Protein AF-A0A2E9XNQ3-F1 (afdb_monomer_lite)

Secondary structure (DSSP, 8-state):
----------SSS-TT-------TTSHHHHHHHHHH-SS-SSEEE--PPPPP--GGG--HHHHHHHHIIIIIHHHHHHHHHHHHHHHTT---EEE-----

pLDDT: mean 81.53, std 17.26, range [33.0, 96.38]

Sequence (100 aa):
MHALQLLQNRGGLNRGVQIAVIDIVTERGQDVVLAKYLTPDILINNNGGPPFVEFESLSRSDLEKSLKMNMITPIRMIQRTFNSMVIKGLRWAIKLHPYP

Structure (mmCIF, N/CA/C/O backbone):
data_AF-A0A2E9XNQ3-F1
#
_entry.id   AF-A0A2E9XNQ3-F1
#
loop_
_atom_site.group_PDB
_atom_site.id
_atom_site.type_symbol
_atom_site.label_atom_id
_atom_site.label_alt_id
_atom_site.label_comp_id
_atom_site.label_asym_id
_atom_site.label_entity_id
_atom_site.label_seq_id
_atom_site.pdbx_PDB_ins_code
_atom_site.Cartn_x
_atom_site.Cartn_y
_atom_site.Cartn_z
_atom_site.occupancy
_atom_site.B_iso_or_equiv
_atom_site.auth_seq_id
_atom_site.auth_comp_id
_atom_site.auth_asym_id
_atom_site.auth_atom_id
_atom_site.pdbx_PDB_model_num
ATOM 1 N N . MET A 1 1 ? -20.132 -11.348 -9.732 1.00 33.00 1 MET A N 1
ATOM 2 C CA . MET A 1 1 ? -20.264 -12.501 -8.817 1.00 33.00 1 MET A CA 1
ATOM 3 C C . MET A 1 1 ? -19.034 -13.399 -8.967 1.00 33.00 1 MET A C 1
ATOM 5 O O . MET A 1 1 ? -19.082 -14.340 -9.736 1.00 33.00 1 MET A O 1
ATOM 9 N N . HIS A 1 2 ? -17.910 -13.086 -8.309 1.00 34.91 2 HIS A N 1
ATOM 10 C CA . HIS A 1 2 ? -16.781 -14.022 -8.173 1.00 34.91 2 HIS A CA 1
ATOM 11 C C . HIS A 1 2 ? -16.403 -14.082 -6.696 1.00 34.91 2 HIS A C 1
ATOM 13 O O . HIS A 1 2 ? -16.237 -13.045 -6.052 1.00 34.91 2 HIS A O 1
ATOM 19 N N . ALA A 1 3 ? -16.416 -15.303 -6.173 1.00 34.44 3 ALA A N 1
ATOM 20 C CA . ALA A 1 3 ? -16.482 -15.633 -4.763 1.00 34.44 3 ALA A CA 1
ATOM 21 C C . ALA A 1 3 ? -15.212 -15.231 -4.005 1.00 34.44 3 ALA A C 1
ATOM 23 O O . ALA A 1 3 ? -14.102 -15.636 -4.338 1.00 34.44 3 ALA A O 1
ATOM 24 N N . LEU A 1 4 ? -15.414 -14.454 -2.943 1.00 42.47 4 LEU A N 1
ATOM 25 C CA . LEU A 1 4 ? -14.431 -14.172 -1.912 1.00 42.47 4 LEU A CA 1
ATOM 26 C C . LEU A 1 4 ? -14.317 -15.432 -1.039 1.00 42.47 4 LEU A C 1
ATOM 28 O O . LEU A 1 4 ? -15.098 -15.613 -0.105 1.00 42.47 4 LEU A O 1
ATOM 32 N N . GLN A 1 5 ? -13.415 -16.354 -1.369 1.00 47.91 5 GLN A N 1
ATOM 33 C CA . GLN A 1 5 ? -13.248 -17.558 -0.558 1.00 47.91 5 GLN A CA 1
ATOM 34 C C . GLN A 1 5 ? -12.417 -17.206 0.678 1.00 47.91 5 GLN A C 1
ATOM 36 O O . GLN A 1 5 ? -11.191 -17.131 0.645 1.00 47.91 5 GLN A O 1
ATOM 41 N N . LEU A 1 6 ? -13.120 -16.918 1.773 1.00 51.50 6 LEU A N 1
ATOM 42 C CA . LEU A 1 6 ? -12.522 -16.766 3.092 1.00 51.50 6 LEU A CA 1
ATOM 43 C C . LEU A 1 6 ? -12.005 -18.137 3.522 1.00 51.50 6 LEU A C 1
ATOM 45 O O . LEU A 1 6 ? -12.789 -19.038 3.818 1.00 51.50 6 LEU A O 1
ATOM 49 N N . LEU A 1 7 ? -10.686 -18.309 3.532 1.00 52.34 7 LEU A N 1
ATOM 50 C CA . LEU A 1 7 ? -10.070 -19.495 4.111 1.00 52.34 7 LEU A CA 1
ATOM 51 C C . LEU A 1 7 ? -10.359 -19.494 5.619 1.00 52.34 7 LEU A C 1
ATOM 53 O O . LEU A 1 7 ? -9.820 -18.676 6.363 1.00 52.34 7 LEU A O 1
ATOM 57 N N . GLN A 1 8 ? -11.241 -20.389 6.070 1.00 52.47 8 GLN A N 1
ATOM 58 C CA . GLN A 1 8 ? -11.419 -20.668 7.493 1.00 52.47 8 GLN A CA 1
ATOM 59 C C . GLN A 1 8 ? -10.230 -21.501 7.975 1.00 52.47 8 GLN A C 1
ATOM 61 O O . GLN A 1 8 ? -9.951 -22.581 7.451 1.00 52.47 8 GLN A O 1
ATOM 66 N N . ASN A 1 9 ? -9.505 -20.966 8.955 1.00 54.78 9 ASN A N 1
ATOM 67 C CA . ASN A 1 9 ? -8.256 -21.536 9.436 1.00 54.78 9 ASN A CA 1
ATOM 68 C C . ASN A 1 9 ? -8.515 -22.874 10.156 1.00 54.78 9 ASN A C 1
ATOM 70 O O . ASN A 1 9 ? -9.163 -22.910 11.204 1.00 54.78 9 ASN A O 1
ATOM 74 N N . ARG A 1 10 ? -8.019 -23.985 9.599 1.00 53.75 10 ARG A N 1
ATOM 75 C CA . ARG A 1 10 ? -8.045 -25.310 10.236 1.00 53.75 10 ARG A CA 1
ATOM 76 C C . ARG A 1 10 ? -6.825 -25.442 11.152 1.00 53.75 10 ARG A C 1
ATOM 78 O O . ARG A 1 10 ? -5.809 -25.980 10.739 1.00 53.75 10 ARG A O 1
ATOM 85 N N . GLY A 1 11 ? -6.908 -24.934 12.381 1.00 47.03 11 GLY A N 1
ATOM 86 C CA . GLY A 1 11 ? -5.863 -25.177 13.384 1.00 47.03 11 GLY A CA 1
ATOM 87 C C . GLY A 1 11 ? -5.758 -24.120 14.481 1.00 47.03 11 GLY A C 1
ATOM 88 O O . GLY A 1 11 ? -5.169 -23.067 14.276 1.00 47.03 11 GLY A O 1
ATOM 89 N N . GLY A 1 12 ? -6.325 -24.437 15.648 1.00 48.03 12 GLY A N 1
ATOM 90 C CA . GLY A 1 12 ? -5.857 -24.161 17.020 1.00 48.03 12 GLY A CA 1
ATOM 91 C C . GLY A 1 12 ? -5.367 -22.788 17.519 1.00 48.03 12 GLY A C 1
ATOM 92 O O . GLY A 1 12 ? -5.518 -22.552 18.711 1.00 48.03 12 GLY A O 1
ATOM 93 N N . LEU A 1 13 ? -4.792 -21.888 16.714 1.00 50.66 13 LEU A N 1
ATOM 94 C CA . LEU A 1 13 ? -3.995 -20.755 17.234 1.00 50.66 13 LEU A CA 1
ATOM 95 C C . LEU A 1 13 ? -4.416 -19.356 16.750 1.00 50.66 13 LEU A C 1
ATOM 97 O O . LEU A 1 13 ? -3.852 -18.371 17.204 1.00 50.66 13 LEU A O 1
ATOM 101 N N . ASN A 1 14 ? -5.419 -19.229 15.874 1.00 52.47 14 ASN A N 1
ATOM 102 C CA . ASN A 1 14 ? -5.777 -17.943 15.251 1.00 52.47 14 ASN A CA 1
ATOM 103 C C . ASN A 1 14 ? -7.290 -17.665 15.273 1.00 52.47 14 ASN A C 1
ATOM 105 O O . ASN A 1 14 ? -7.962 -17.673 14.239 1.00 52.47 14 ASN A O 1
ATOM 109 N N . ARG A 1 15 ? -7.854 -17.393 16.455 1.00 61.78 15 ARG A N 1
ATOM 110 C CA . ARG A 1 15 ? -9.186 -16.770 16.536 1.00 61.78 15 ARG A CA 1
ATOM 111 C C . ARG A 1 15 ? -9.048 -15.296 16.132 1.00 61.78 15 ARG A C 1
ATOM 113 O O . ARG A 1 15 ? -8.340 -14.558 16.800 1.00 61.78 15 ARG A O 1
ATOM 120 N N . GLY A 1 16 ? -9.703 -14.880 15.044 1.00 73.81 16 GLY A N 1
ATOM 121 C CA . GLY A 1 16 ? -9.767 -13.470 14.617 1.00 73.81 16 GLY A CA 1
ATOM 122 C C . GLY A 1 16 ? -8.984 -13.096 13.351 1.00 73.81 16 GLY A C 1
ATOM 123 O O . GLY A 1 16 ? -9.007 -11.934 12.958 1.00 73.81 16 GLY A O 1
ATOM 124 N N . VAL A 1 17 ? -8.332 -14.048 12.675 1.00 79.31 17 VAL A N 1
ATOM 125 C CA . VAL A 1 17 ? -7.646 -13.775 11.399 1.00 79.31 17 VAL A CA 1
ATOM 126 C C . VAL A 1 17 ? -8.640 -13.800 10.241 1.00 79.31 17 VAL A C 1
ATOM 128 O O . VAL A 1 17 ? -9.345 -14.788 10.036 1.00 79.31 17 VAL A O 1
ATOM 131 N N . GLN A 1 18 ? -8.661 -12.726 9.452 1.00 83.50 18 GLN A N 1
ATOM 132 C CA . GLN A 1 18 ? -9.381 -12.663 8.182 1.00 83.50 18 GLN A CA 1
ATOM 133 C C . GLN A 1 18 ? -8.389 -12.540 7.031 1.00 83.50 18 GLN A C 1
ATOM 135 O O . GLN A 1 18 ? -7.466 -11.732 7.083 1.00 83.50 18 GLN A O 1
ATOM 140 N N . ILE A 1 19 ? -8.603 -13.327 5.979 1.00 85.38 19 ILE A N 1
ATOM 141 C CA . ILE A 1 19 ? -7.742 -13.352 4.796 1.00 85.38 19 ILE A CA 1
ATOM 142 C C . ILE A 1 19 ? -8.529 -12.789 3.615 1.00 85.38 19 ILE A C 1
ATOM 144 O O . ILE A 1 19 ? -9.680 -13.166 3.392 1.00 85.38 19 ILE A O 1
ATOM 148 N N . ALA A 1 20 ? -7.901 -11.898 2.853 1.00 85.44 20 ALA A N 1
ATOM 149 C CA . ALA A 1 20 ? -8.415 -11.405 1.584 1.00 85.44 20 ALA A CA 1
ATOM 150 C C . ALA A 1 20 ? -7.397 -11.719 0.482 1.00 85.44 20 ALA A C 1
ATOM 152 O O . ALA A 1 20 ? -6.234 -11.338 0.587 1.00 85.44 20 ALA A O 1
ATOM 153 N N . VAL A 1 21 ? -7.838 -12.413 -0.569 1.00 90.38 21 VAL A N 1
ATOM 154 C CA . VAL A 1 21 ? -7.028 -12.672 -1.768 1.00 90.38 21 VAL A CA 1
ATOM 155 C C . VAL A 1 21 ? -7.328 -11.564 -2.772 1.00 90.38 21 VAL A C 1
ATOM 157 O O . VAL A 1 21 ? -8.363 -11.590 -3.437 1.00 90.38 21 VAL A O 1
ATOM 160 N N . ILE A 1 22 ? -6.468 -10.546 -2.808 1.00 91.75 22 ILE A N 1
ATOM 161 C CA . ILE A 1 22 ? -6.655 -9.315 -3.587 1.00 91.75 22 ILE A CA 1
ATOM 162 C C . ILE A 1 22 ? -5.318 -8.790 -4.117 1.00 91.75 22 ILE A C 1
ATOM 164 O O . ILE A 1 22 ? -4.262 -9.119 -3.583 1.00 91.75 22 ILE A O 1
ATOM 168 N N . ASP A 1 23 ? -5.380 -7.927 -5.132 1.00 94.06 23 ASP A N 1
ATOM 169 C CA . ASP A 1 23 ? -4.263 -7.063 -5.522 1.00 94.06 23 ASP A CA 1
ATOM 170 C C . ASP A 1 23 ? -4.425 -5.684 -4.865 1.00 94.06 23 ASP A C 1
ATOM 172 O O . ASP A 1 23 ? -5.283 -4.889 -5.262 1.00 94.06 23 ASP A O 1
ATOM 176 N N . ILE A 1 24 ? -3.590 -5.397 -3.863 1.00 94.25 24 ILE A N 1
ATOM 177 C CA . ILE A 1 24 ? -3.649 -4.163 -3.064 1.00 94.25 24 ILE A CA 1
ATOM 178 C C . ILE A 1 24 ? -3.256 -2.905 -3.855 1.00 94.25 24 ILE A C 1
ATOM 180 O O . ILE A 1 24 ? -3.574 -1.785 -3.450 1.00 94.25 24 ILE A O 1
ATOM 184 N N . VAL A 1 25 ? -2.591 -3.067 -5.002 1.00 95.62 25 VAL A N 1
ATOM 185 C CA . VAL A 1 25 ? -2.195 -1.959 -5.885 1.00 95.62 25 VAL A CA 1
ATOM 186 C C . VAL A 1 25 ? -3.409 -1.383 -6.622 1.00 95.62 25 VAL A C 1
ATOM 188 O O . VAL A 1 25 ? -3.392 -0.234 -7.071 1.00 95.62 25 VAL A O 1
ATOM 191 N N . THR A 1 26 ? -4.484 -2.167 -6.742 1.00 95.56 26 THR A N 1
ATOM 192 C CA . THR A 1 26 ? -5.735 -1.749 -7.381 1.00 95.56 26 THR A CA 1
ATOM 193 C C . THR A 1 26 ? -6.680 -1.082 -6.389 1.00 95.56 26 THR A C 1
ATOM 195 O O . THR A 1 26 ? -6.784 -1.495 -5.236 1.00 95.56 26 THR A O 1
ATOM 198 N N . GLU A 1 27 ? -7.440 -0.093 -6.856 1.00 94.69 27 GLU A N 1
ATOM 199 C CA . GLU A 1 27 ? -8.458 0.578 -6.039 1.00 94.69 27 GLU A CA 1
ATOM 200 C C . GLU A 1 27 ? -9.495 -0.415 -5.498 1.00 94.69 27 GLU A C 1
ATOM 202 O O . GLU A 1 27 ? -9.737 -0.469 -4.294 1.00 94.69 27 GLU A O 1
ATOM 207 N N . ARG A 1 28 ? -9.986 -1.315 -6.359 1.00 94.38 28 ARG A N 1
ATOM 208 C CA . ARG A 1 28 ? -10.909 -2.385 -5.966 1.00 94.38 28 ARG A CA 1
ATOM 209 C C . ARG A 1 28 ? -10.339 -3.285 -4.865 1.00 94.38 28 ARG A C 1
ATOM 211 O O . ARG A 1 28 ? -11.078 -3.688 -3.970 1.00 94.38 28 ARG A O 1
ATOM 218 N N . GLY A 1 29 ? -9.055 -3.639 -4.931 1.00 93.56 29 GLY A N 1
ATOM 219 C CA . GLY A 1 29 ? -8.417 -4.450 -3.895 1.00 93.56 29 GLY A CA 1
ATOM 220 C C . GLY A 1 29 ? -8.367 -3.728 -2.551 1.00 93.56 29 GLY A C 1
ATOM 221 O O . GLY A 1 29 ? -8.695 -4.321 -1.524 1.00 93.56 29 GLY A O 1
ATOM 222 N N . GLN A 1 30 ? -8.046 -2.432 -2.563 1.00 94.75 30 GLN A N 1
ATOM 223 C CA . GLN A 1 30 ? -8.064 -1.591 -1.363 1.00 94.75 30 GLN A CA 1
ATOM 224 C C . GLN A 1 30 ? -9.475 -1.469 -0.777 1.00 94.75 30 GLN A C 1
ATOM 226 O O . GLN A 1 30 ? -9.645 -1.570 0.438 1.00 94.75 30 GLN A O 1
ATOM 231 N N . ASP A 1 31 ? -10.494 -1.309 -1.625 1.00 93.56 31 ASP A N 1
ATOM 232 C CA . ASP A 1 31 ? -11.892 -1.211 -1.195 1.00 93.56 31 ASP A CA 1
ATOM 233 C C . ASP A 1 31 ? -12.366 -2.479 -0.492 1.00 93.56 31 ASP A C 1
ATOM 235 O O . ASP A 1 31 ? -13.009 -2.399 0.551 1.00 93.56 31 ASP A O 1
ATOM 239 N N . VAL A 1 32 ? -12.001 -3.654 -1.010 1.00 90.81 32 VAL A N 1
ATOM 240 C CA . VAL A 1 32 ? -12.341 -4.939 -0.380 1.00 90.81 32 VAL A CA 1
ATOM 241 C C . VAL A 1 32 ? -11.729 -5.058 1.019 1.00 90.81 32 VAL A C 1
ATOM 243 O O . VAL A 1 32 ? -12.393 -5.542 1.938 1.00 90.81 32 VAL A O 1
ATOM 246 N N . VAL A 1 33 ? -10.482 -4.612 1.199 1.00 90.31 33 VAL A N 1
ATOM 247 C CA . VAL A 1 33 ? -9.807 -4.637 2.507 1.00 90.31 33 VAL A CA 1
ATOM 248 C C . VAL A 1 33 ? -10.475 -3.661 3.477 1.00 90.31 33 VAL A C 1
ATOM 250 O O . VAL A 1 33 ? -10.814 -4.030 4.604 1.00 90.31 33 VAL A O 1
ATOM 253 N N . LEU A 1 34 ? -10.720 -2.430 3.033 1.00 90.19 34 LEU A N 1
ATOM 254 C CA . LEU A 1 34 ? -11.235 -1.361 3.889 1.00 90.19 34 LEU A CA 1
ATOM 255 C C . LEU A 1 34 ? -12.735 -1.483 4.179 1.00 90.19 34 LEU A C 1
ATOM 257 O O . LEU A 1 34 ? -13.174 -1.038 5.234 1.00 90.19 34 LEU A O 1
ATOM 261 N N . ALA A 1 35 ? -13.511 -2.154 3.324 1.00 88.19 35 ALA A N 1
ATOM 262 C CA . ALA A 1 35 ? -14.902 -2.505 3.618 1.00 88.19 35 ALA A CA 1
ATOM 263 C C . ALA A 1 35 ? -15.023 -3.422 4.846 1.00 88.19 35 ALA A C 1
ATOM 265 O O . ALA A 1 35 ? -16.032 -3.394 5.546 1.00 88.19 35 ALA A O 1
ATOM 266 N N . LYS A 1 36 ? -13.993 -4.233 5.114 1.00 81.75 36 LYS A N 1
ATOM 267 C CA . LYS A 1 36 ? -13.939 -5.104 6.291 1.00 81.75 36 LYS A CA 1
ATOM 268 C C . LYS A 1 36 ? -13.307 -4.425 7.502 1.00 81.75 36 LYS A C 1
ATOM 270 O O . LYS A 1 36 ? -13.788 -4.624 8.612 1.00 81.75 36 LYS A O 1
ATOM 275 N N . TYR A 1 37 ? -12.248 -3.640 7.293 1.00 81.69 37 TYR A N 1
ATOM 276 C CA . TYR A 1 37 ? -11.504 -2.969 8.363 1.00 81.69 37 TYR A CA 1
ATOM 277 C C . TYR A 1 37 ? -11.090 -1.553 7.960 1.00 81.69 37 TYR A C 1
ATOM 279 O O . TYR A 1 37 ? -9.944 -1.300 7.595 1.00 81.69 37 TYR A O 1
ATOM 287 N N . LEU A 1 38 ? -12.029 -0.611 8.061 1.00 83.19 38 LEU A N 1
ATOM 288 C CA . LEU A 1 38 ? -11.765 0.805 7.785 1.00 83.19 38 LEU A CA 1
ATOM 289 C C . LEU A 1 38 ? -10.957 1.486 8.900 1.00 83.19 38 LEU A C 1
ATOM 291 O O . LEU A 1 38 ? -10.293 2.491 8.658 1.00 83.19 38 LEU A O 1
ATOM 295 N N . THR A 1 39 ? -11.015 0.944 10.119 1.00 88.44 39 THR A N 1
ATOM 296 C CA . THR A 1 39 ? -10.475 1.576 11.328 1.00 88.44 39 THR A CA 1
ATOM 297 C C . THR A 1 39 ? -9.376 0.746 11.999 1.00 88.44 39 THR A C 1
ATOM 299 O O . THR A 1 39 ? -9.498 0.413 13.181 1.00 88.44 39 THR A O 1
ATOM 302 N N . PRO A 1 40 ? -8.299 0.368 11.285 1.00 89.06 40 PRO A N 1
ATOM 303 C CA . PRO A 1 40 ? -7.238 -0.431 11.882 1.00 89.06 40 PRO A CA 1
ATOM 304 C C . PRO A 1 40 ? -6.520 0.347 12.990 1.00 89.06 40 PRO A C 1
ATOM 306 O O . PRO A 1 40 ? -6.320 1.554 12.885 1.00 89.06 40 PRO A O 1
ATOM 309 N N . ASP A 1 41 ? -6.096 -0.354 14.036 1.00 88.81 41 ASP A N 1
ATOM 310 C CA . ASP A 1 41 ? -5.239 0.218 15.083 1.00 88.81 41 ASP A CA 1
ATOM 311 C C . ASP A 1 41 ? -3.771 0.290 14.626 1.00 88.81 41 ASP A C 1
ATOM 313 O O . ASP A 1 41 ? -3.035 1.212 14.982 1.00 88.81 41 ASP A O 1
ATOM 317 N N . ILE A 1 42 ? -3.364 -0.663 13.780 1.00 88.56 42 ILE A N 1
ATOM 318 C CA . ILE A 1 42 ? -2.044 -0.747 13.152 1.00 88.56 42 ILE A CA 1
ATOM 319 C C . ILE A 1 42 ? -2.243 -1.005 11.659 1.00 88.56 42 ILE A C 1
ATOM 321 O O . ILE A 1 42 ? -2.932 -1.950 11.273 1.00 88.56 42 ILE A O 1
ATOM 325 N N . LEU A 1 43 ? -1.599 -0.192 10.819 1.00 91.50 43 LEU A N 1
ATOM 326 C CA . LEU A 1 43 ? -1.515 -0.425 9.378 1.00 91.50 43 LEU A CA 1
ATOM 327 C C . LEU A 1 43 ? -0.095 -0.868 9.015 1.00 91.50 43 LEU A C 1
ATOM 329 O O . LEU A 1 43 ? 0.863 -0.109 9.182 1.00 91.50 43 LEU A O 1
ATOM 333 N N . ILE A 1 44 ? 0.024 -2.080 8.470 1.00 91.94 44 ILE A N 1
ATOM 334 C CA . ILE A 1 44 ? 1.270 -2.590 7.894 1.00 91.94 44 ILE A CA 1
ATOM 335 C C . ILE A 1 44 ? 1.149 -2.513 6.378 1.00 91.94 44 ILE A C 1
ATOM 337 O O . ILE A 1 44 ? 0.402 -3.269 5.760 1.00 91.94 44 ILE A O 1
ATOM 341 N N . ASN A 1 45 ? 1.898 -1.596 5.774 1.00 92.94 45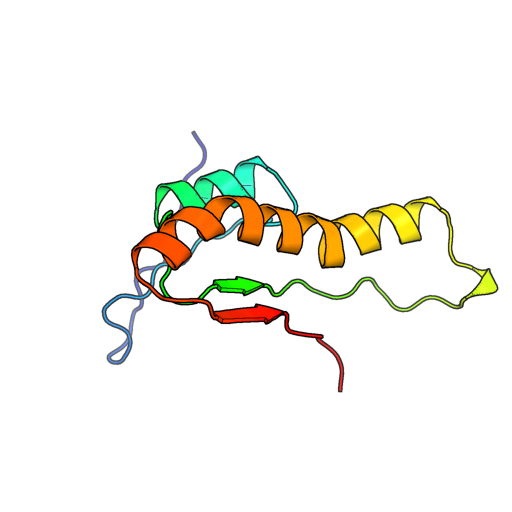 ASN A N 1
ATOM 342 C CA . ASN A 1 45 ? 2.018 -1.530 4.329 1.00 92.94 45 ASN A CA 1
ATOM 343 C C . ASN A 1 45 ? 3.179 -2.409 3.884 1.00 92.94 45 ASN A C 1
ATOM 345 O O . ASN A 1 45 ? 4.342 -2.121 4.170 1.00 92.94 45 ASN A O 1
ATOM 349 N N . ASN A 1 46 ? 2.863 -3.450 3.125 1.00 91.25 46 ASN A N 1
ATOM 350 C CA . ASN A 1 46 ? 3.856 -4.294 2.489 1.00 91.25 46 ASN A CA 1
ATOM 351 C C . ASN A 1 46 ? 3.380 -4.692 1.095 1.00 91.25 46 ASN A C 1
ATOM 353 O O . ASN A 1 46 ? 2.208 -4.997 0.892 1.00 91.25 46 ASN A O 1
ATOM 357 N N . ASN A 1 47 ? 4.300 -4.667 0.145 1.00 90.75 47 ASN A N 1
ATOM 358 C CA . ASN A 1 47 ? 4.094 -5.167 -1.201 1.00 90.75 47 ASN A CA 1
ATOM 359 C C . ASN A 1 47 ? 5.449 -5.638 -1.724 1.00 90.75 47 ASN A C 1
ATOM 361 O O . ASN A 1 47 ? 6.473 -5.103 -1.30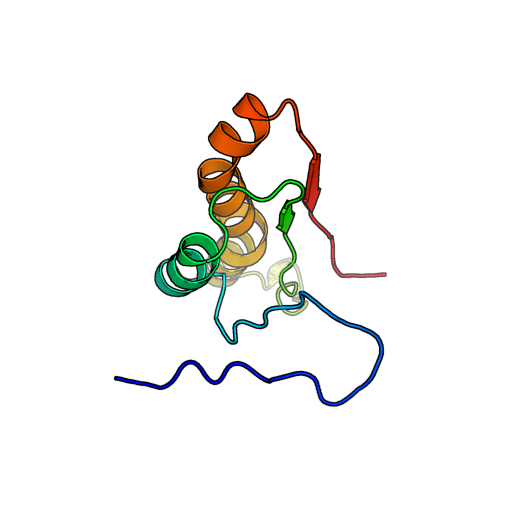0 1.00 90.75 47 ASN A O 1
ATOM 365 N N . GLY A 1 48 ? 5.453 -6.619 -2.624 1.00 87.38 48 GLY A N 1
ATOM 366 C CA . GLY A 1 48 ? 6.689 -7.077 -3.248 1.00 87.38 48 GLY A CA 1
ATOM 367 C C . GLY A 1 48 ? 7.423 -5.925 -3.937 1.00 87.38 48 GLY A C 1
ATOM 368 O O . GLY A 1 48 ? 6.804 -5.061 -4.572 1.00 87.38 48 GLY A O 1
ATOM 369 N N . GLY A 1 49 ? 8.749 -5.912 -3.807 1.00 83.94 49 GLY A N 1
ATOM 370 C CA . GLY A 1 49 ? 9.592 -5.039 -4.614 1.00 83.94 49 GLY A CA 1
ATOM 371 C C . GLY A 1 49 ? 9.436 -5.363 -6.106 1.00 83.94 49 GLY A C 1
ATOM 372 O O . GLY A 1 49 ? 9.076 -6.492 -6.457 1.00 83.94 49 GLY A O 1
ATOM 373 N N . PRO A 1 50 ? 9.669 -4.390 -7.001 1.00 86.50 50 PRO A N 1
ATOM 374 C CA . PRO A 1 50 ? 9.824 -4.700 -8.417 1.00 86.50 50 PRO A CA 1
ATOM 375 C C . PRO A 1 50 ? 11.021 -5.651 -8.619 1.00 86.50 50 PRO A C 1
ATOM 377 O O . PRO A 1 50 ? 11.924 -5.680 -7.777 1.00 86.50 50 PRO A O 1
ATOM 380 N N . PRO A 1 51 ? 11.059 -6.419 -9.721 1.00 87.12 51 PRO A N 1
ATOM 381 C CA . PRO A 1 51 ? 12.255 -7.159 -10.103 1.00 87.12 51 PRO A CA 1
ATOM 382 C C . PRO A 1 51 ? 13.472 -6.235 -10.183 1.00 87.12 51 PRO A C 1
ATOM 384 O O . PRO A 1 51 ? 13.351 -5.082 -10.601 1.00 87.12 51 PRO A O 1
ATOM 387 N N . PHE A 1 52 ? 14.637 -6.752 -9.801 1.00 88.94 52 PHE A N 1
ATOM 388 C CA . PHE A 1 52 ? 15.891 -6.029 -9.966 1.00 88.94 52 PHE A CA 1
ATOM 389 C C . PHE A 1 52 ? 16.182 -5.797 -11.453 1.00 88.94 52 PHE A C 1
ATOM 391 O O . PHE A 1 52 ? 16.030 -6.708 -12.270 1.00 88.94 52 PHE A O 1
ATOM 398 N N . VAL A 1 53 ? 16.618 -4.583 -11.779 1.00 89.56 53 VAL A N 1
ATOM 399 C CA . VAL A 1 53 ? 17.076 -4.174 -13.108 1.00 89.56 53 VAL A CA 1
ATOM 400 C C . VAL A 1 53 ? 18.257 -3.219 -12.953 1.00 89.56 53 VAL A C 1
ATOM 402 O O . VAL A 1 53 ? 18.309 -2.455 -11.987 1.00 89.56 53 VAL A O 1
ATOM 405 N N . GLU A 1 54 ? 19.188 -3.256 -13.906 1.00 94.88 54 GLU A N 1
ATOM 406 C CA . GLU A 1 54 ? 20.304 -2.306 -13.963 1.00 94.88 54 GLU A CA 1
ATOM 407 C C . GLU A 1 54 ? 19.794 -0.876 -14.167 1.00 94.88 54 GLU A C 1
ATOM 409 O O . GLU A 1 54 ? 18.785 -0.650 -14.845 1.00 94.88 54 GLU A O 1
ATOM 414 N N . PHE A 1 55 ? 20.503 0.101 -13.600 1.00 93.62 55 PHE A N 1
ATOM 415 C CA . PHE A 1 55 ? 20.048 1.492 -13.564 1.00 93.62 55 PHE A CA 1
ATOM 416 C C . PHE A 1 55 ? 19.847 2.084 -14.966 1.00 93.62 55 PHE A C 1
ATOM 418 O O . PHE A 1 55 ? 18.833 2.723 -15.235 1.00 93.62 55 PHE A O 1
ATOM 425 N N . GLU A 1 56 ? 20.769 1.818 -15.888 1.00 96.38 56 GLU A N 1
ATOM 426 C CA . GLU A 1 56 ? 20.725 2.290 -17.274 1.00 96.38 56 GLU A CA 1
ATOM 427 C C . GLU A 1 56 ? 19.591 1.647 -18.082 1.00 96.38 56 GLU A C 1
ATOM 429 O O . GLU A 1 56 ? 19.178 2.179 -19.112 1.00 96.38 56 GLU A O 1
ATOM 434 N N . SER A 1 57 ? 19.079 0.506 -17.617 1.00 95.62 57 SER A N 1
ATOM 435 C CA . SER A 1 57 ? 17.983 -0.225 -18.258 1.00 95.62 57 SER A CA 1
ATOM 436 C C . SER A 1 57 ? 16.606 0.161 -17.709 1.00 95.62 57 SER A C 1
ATOM 438 O O . SER A 1 57 ? 15.598 -0.344 -18.204 1.00 95.62 57 SER A O 1
ATOM 440 N N . LEU A 1 58 ? 16.529 1.046 -16.704 1.00 94.94 58 LEU A N 1
ATOM 441 C CA . LEU A 1 58 ? 15.260 1.481 -16.119 1.00 94.94 58 LEU A CA 1
ATOM 442 C C . LEU A 1 58 ? 14.436 2.280 -17.126 1.00 94.94 58 LEU A C 1
ATOM 444 O O . LEU A 1 58 ? 14.738 3.433 -17.450 1.00 94.94 58 LEU A O 1
ATOM 448 N N . SER A 1 59 ? 13.323 1.697 -17.568 1.00 95.12 59 SER A N 1
ATOM 449 C CA . SER A 1 59 ? 12.352 2.442 -18.356 1.00 95.12 59 SER A CA 1
ATOM 450 C C . SER A 1 59 ? 11.484 3.328 -17.459 1.00 95.12 59 SER A C 1
ATOM 452 O O . SER A 1 59 ? 11.268 3.068 -16.272 1.00 95.12 59 SER A O 1
ATOM 454 N N . ARG A 1 60 ? 10.871 4.352 -18.058 1.00 95.88 60 ARG A N 1
ATOM 455 C CA . ARG A 1 60 ? 9.846 5.156 -17.379 1.00 95.88 60 ARG A CA 1
ATOM 456 C C . ARG A 1 60 ? 8.689 4.299 -16.855 1.00 95.88 60 ARG A C 1
ATOM 458 O O . ARG A 1 60 ? 8.177 4.563 -15.770 1.00 95.88 60 ARG A O 1
ATOM 465 N N . SER A 1 61 ? 8.299 3.268 -17.602 1.00 94.75 61 SER A N 1
ATOM 466 C CA . SER A 1 61 ? 7.209 2.378 -17.199 1.00 94.75 61 SER A CA 1
ATOM 467 C C . SER A 1 61 ? 7.562 1.539 -15.965 1.00 94.75 61 SER A C 1
ATOM 469 O O . SER A 1 61 ? 6.704 1.331 -15.104 1.00 94.75 61 SER A O 1
ATOM 471 N N . ASP A 1 62 ? 8.832 1.145 -15.820 1.00 94.06 62 ASP A N 1
ATOM 472 C CA . ASP A 1 62 ? 9.326 0.426 -14.641 1.00 94.06 62 ASP A CA 1
ATOM 473 C C . ASP A 1 62 ? 9.304 1.321 -13.403 1.00 94.06 62 ASP A C 1
ATOM 475 O O . ASP A 1 62 ? 8.851 0.898 -12.334 1.00 94.06 62 ASP A O 1
ATOM 479 N N . LEU A 1 63 ? 9.714 2.585 -13.556 1.00 93.44 63 LEU A N 1
ATOM 480 C CA . LEU A 1 63 ? 9.646 3.586 -12.492 1.00 93.44 63 LEU A CA 1
ATOM 481 C C . LEU A 1 63 ? 8.202 3.831 -12.046 1.00 93.44 63 LEU A C 1
ATOM 483 O O . LEU A 1 63 ? 7.897 3.745 -10.856 1.00 93.44 63 LEU A O 1
ATOM 487 N N . GLU A 1 64 ? 7.292 4.086 -12.988 1.00 95.44 64 GLU A N 1
ATOM 488 C CA . GLU A 1 64 ? 5.880 4.346 -12.689 1.00 95.44 64 GLU A CA 1
ATOM 489 C C . GLU A 1 64 ? 5.222 3.149 -11.988 1.00 95.44 64 GLU A C 1
ATOM 491 O O . GLU A 1 64 ? 4.530 3.321 -10.978 1.00 95.44 64 GLU A O 1
ATOM 496 N N . LYS A 1 65 ? 5.490 1.923 -12.457 1.00 92.62 65 LYS A N 1
ATOM 497 C CA . LYS A 1 65 ? 4.993 0.696 -11.824 1.00 92.62 65 LYS A CA 1
ATOM 498 C C . LYS A 1 65 ? 5.544 0.530 -10.407 1.00 92.62 65 LYS A C 1
ATOM 500 O O . LYS A 1 65 ? 4.773 0.273 -9.479 1.00 92.62 65 LYS A O 1
ATOM 505 N N . SER A 1 66 ? 6.846 0.731 -10.222 1.00 92.31 66 SER A N 1
ATOM 506 C CA . SER A 1 66 ? 7.520 0.589 -8.926 1.00 92.31 66 SER A CA 1
ATOM 507 C C . SER A 1 66 ? 7.013 1.603 -7.903 1.00 92.31 66 SER A C 1
ATOM 509 O O . SER A 1 66 ? 6.662 1.236 -6.778 1.00 92.31 66 SER A O 1
ATOM 511 N N . LEU A 1 67 ? 6.880 2.868 -8.312 1.00 94.50 67 LEU A N 1
ATOM 512 C CA . LEU A 1 67 ? 6.318 3.937 -7.487 1.00 94.50 67 LEU A CA 1
ATOM 513 C C . LEU A 1 67 ? 4.858 3.656 -7.136 1.00 94.50 67 LEU A C 1
ATOM 515 O O . LEU A 1 67 ? 4.466 3.797 -5.973 1.00 94.50 67 LEU A O 1
ATOM 519 N N . LYS A 1 68 ? 4.054 3.199 -8.103 1.00 94.75 68 LYS A N 1
ATOM 520 C CA . LYS A 1 68 ? 2.658 2.826 -7.854 1.00 94.75 68 LYS A CA 1
ATOM 521 C C . LYS A 1 68 ? 2.554 1.733 -6.791 1.00 94.75 68 LYS A C 1
ATOM 523 O O . LYS A 1 68 ? 1.775 1.870 -5.846 1.00 94.75 68 LYS A O 1
ATOM 528 N N . MET A 1 69 ? 3.363 0.683 -6.921 1.00 93.69 69 MET A N 1
ATOM 529 C CA . MET A 1 69 ? 3.366 -0.476 -6.027 1.00 93.69 69 MET A CA 1
ATOM 530 C C . MET A 1 69 ? 3.866 -0.153 -4.616 1.00 93.69 69 MET A C 1
ATOM 532 O O . MET A 1 69 ? 3.281 -0.632 -3.644 1.00 93.69 69 MET A O 1
ATOM 536 N N . ASN A 1 70 ? 4.937 0.636 -4.497 1.00 93.56 70 ASN A N 1
ATOM 537 C CA . ASN A 1 70 ? 5.712 0.722 -3.257 1.00 93.56 70 ASN A CA 1
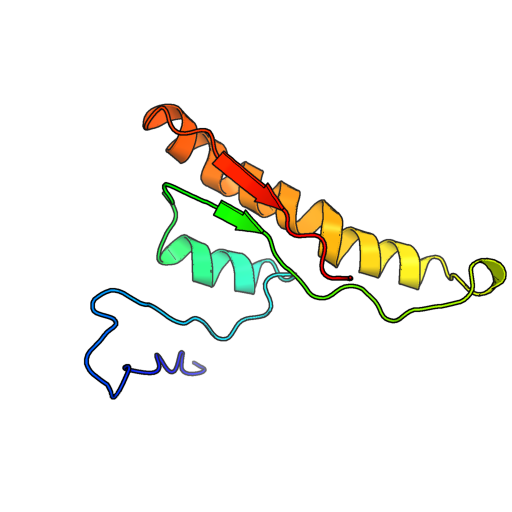ATOM 538 C C . ASN A 1 70 ? 5.711 2.086 -2.571 1.00 93.56 70 ASN A C 1
ATOM 540 O O . ASN A 1 70 ? 6.097 2.153 -1.405 1.00 93.56 70 ASN A O 1
ATOM 544 N N . MET A 1 71 ? 5.196 3.127 -3.226 1.00 93.69 71 MET A N 1
ATOM 545 C CA . MET A 1 71 ? 5.065 4.468 -2.651 1.00 93.69 71 MET A CA 1
ATOM 546 C C . MET A 1 71 ? 3.608 4.941 -2.651 1.00 93.69 71 MET A C 1
ATOM 548 O O . MET A 1 71 ? 3.034 5.182 -1.590 1.00 93.69 71 MET A O 1
ATOM 552 N N . ILE A 1 72 ? 2.977 5.005 -3.827 1.00 96.19 72 ILE A N 1
ATOM 553 C CA . ILE A 1 72 ? 1.626 5.566 -3.985 1.00 96.19 72 ILE A CA 1
ATOM 554 C C . ILE A 1 72 ? 0.588 4.701 -3.264 1.00 96.19 72 ILE A C 1
ATOM 556 O O . ILE A 1 72 ? -0.235 5.231 -2.521 1.00 96.19 72 ILE A O 1
ATOM 560 N N . THR A 1 73 ? 0.639 3.376 -3.435 1.00 95.88 73 THR A N 1
ATOM 561 C CA . THR A 1 73 ? -0.304 2.454 -2.777 1.00 95.88 73 THR A CA 1
ATOM 562 C C . THR A 1 73 ? -0.258 2.572 -1.243 1.00 95.88 73 THR A C 1
ATOM 564 O O . THR A 1 73 ? -1.309 2.818 -0.648 1.00 95.88 73 THR A O 1
ATOM 567 N N . PRO A 1 74 ? 0.916 2.511 -0.577 1.00 95.06 74 PRO A N 1
ATOM 568 C CA . PRO A 1 74 ? 1.006 2.763 0.863 1.00 95.06 74 PRO A CA 1
ATOM 569 C C . PRO A 1 74 ? 0.465 4.121 1.316 1.00 95.06 74 PRO A C 1
ATOM 571 O O . PRO A 1 74 ? -0.272 4.181 2.299 1.00 95.06 74 PRO A O 1
ATOM 574 N N . ILE A 1 75 ? 0.793 5.203 0.597 1.00 95.06 75 ILE A N 1
ATOM 575 C CA . ILE A 1 75 ? 0.299 6.551 0.918 1.00 95.06 75 ILE A CA 1
ATOM 576 C C . ILE A 1 75 ? -1.229 6.586 0.847 1.00 95.06 75 ILE A C 1
ATOM 578 O O . ILE A 1 75 ? -1.870 7.116 1.751 1.00 95.06 75 ILE A O 1
ATOM 582 N N . ARG A 1 76 ? -1.826 5.974 -0.182 1.00 94.94 76 ARG A N 1
ATOM 583 C CA . ARG A 1 76 ? -3.286 5.882 -0.329 1.00 94.94 76 ARG A CA 1
ATOM 584 C C . ARG A 1 76 ? -3.930 5.110 0.815 1.00 94.94 76 ARG A C 1
ATOM 586 O O . ARG A 1 76 ? -4.935 5.567 1.352 1.00 94.94 76 ARG A O 1
ATOM 593 N N . MET A 1 77 ? -3.347 3.986 1.226 1.00 95.12 77 MET A N 1
ATOM 594 C CA . MET A 1 77 ? -3.854 3.230 2.373 1.00 95.12 77 MET A CA 1
ATOM 595 C C . MET A 1 77 ? -3.794 4.056 3.659 1.00 95.12 77 MET A C 1
ATOM 597 O O . MET A 1 77 ? -4.792 4.122 4.372 1.00 95.12 77 MET A O 1
ATOM 601 N N . ILE A 1 78 ? -2.683 4.764 3.903 1.00 93.00 78 ILE A N 1
ATOM 602 C CA . ILE A 1 78 ? -2.556 5.675 5.049 1.00 93.00 78 ILE A CA 1
ATOM 603 C C . ILE A 1 78 ? -3.621 6.768 4.978 1.00 93.00 78 ILE A C 1
ATOM 605 O O . ILE A 1 78 ? -4.349 6.944 5.943 1.00 93.00 78 ILE A O 1
ATOM 609 N N . GLN A 1 79 ? -3.778 7.465 3.848 1.00 92.88 79 GLN A N 1
ATOM 610 C CA . GLN A 1 79 ? -4.793 8.518 3.693 1.00 92.88 79 GLN A CA 1
ATOM 611 C C . GLN A 1 79 ? -6.203 8.026 4.045 1.00 92.88 79 GLN A C 1
ATOM 613 O O . GLN A 1 79 ? -6.973 8.750 4.673 1.00 92.88 79 GLN A O 1
ATOM 618 N N . ARG A 1 80 ? -6.535 6.789 3.664 1.00 93.12 80 ARG A N 1
ATOM 619 C CA . ARG A 1 80 ? -7.859 6.200 3.891 1.00 93.12 80 ARG A CA 1
ATOM 620 C C . ARG A 1 80 ? -8.089 5.757 5.336 1.00 93.12 80 ARG A C 1
ATOM 622 O O . ARG A 1 80 ? -9.237 5.746 5.768 1.00 93.12 80 ARG A O 1
ATOM 629 N N . THR A 1 81 ? -7.041 5.420 6.087 1.00 92.38 81 THR A N 1
ATOM 630 C CA . THR A 1 81 ? -7.165 4.970 7.486 1.00 92.38 81 THR A CA 1
ATOM 631 C C . THR A 1 8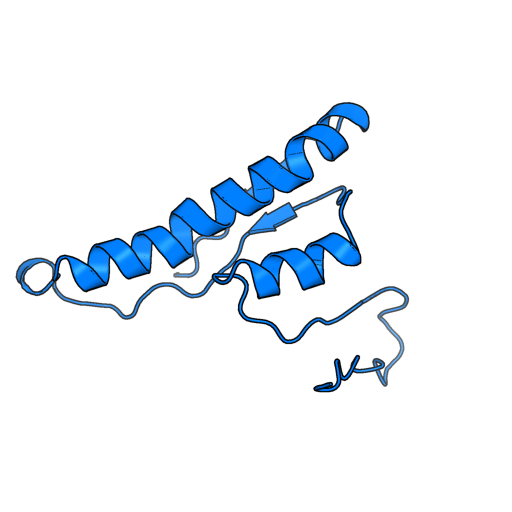1 ? -6.803 6.052 8.504 1.00 92.38 81 THR A C 1
ATOM 633 O O . THR A 1 81 ? -7.237 5.970 9.653 1.00 92.38 81 THR A O 1
ATOM 636 N N . PHE A 1 82 ? -6.059 7.087 8.103 1.00 89.69 82 PHE A N 1
ATOM 637 C CA . PHE A 1 82 ? -5.433 8.076 8.987 1.00 89.69 82 PHE A CA 1
ATOM 638 C C . PHE A 1 82 ? -6.419 8.733 9.949 1.00 89.69 82 PHE A C 1
ATOM 640 O O . PHE A 1 82 ? -6.186 8.726 11.155 1.00 89.69 82 PHE A O 1
ATOM 647 N N . ASN A 1 83 ? -7.549 9.240 9.446 1.00 87.44 83 ASN A N 1
ATOM 648 C CA . ASN A 1 83 ? -8.528 9.928 10.293 1.00 87.44 83 ASN A CA 1
ATOM 649 C C . ASN A 1 83 ? -9.055 9.022 11.412 1.00 87.44 83 ASN A C 1
ATOM 651 O O . ASN A 1 83 ? -9.176 9.459 12.554 1.00 87.44 83 ASN A O 1
ATOM 655 N N . SER A 1 84 ? -9.313 7.748 11.108 1.00 87.12 84 SER A N 1
ATOM 656 C CA . SER A 1 84 ? -9.781 6.793 12.115 1.00 87.12 84 SER A CA 1
ATOM 657 C C . SER A 1 84 ? -8.728 6.509 13.189 1.00 87.12 84 SER A C 1
ATOM 659 O O . SER A 1 84 ? -9.061 6.424 14.368 1.00 87.12 84 SER A O 1
ATOM 661 N N . MET A 1 85 ? -7.455 6.423 12.793 1.00 88.88 85 MET A N 1
ATOM 662 C CA . MET A 1 85 ? -6.334 6.198 13.704 1.00 88.88 85 MET A CA 1
ATOM 663 C C . MET A 1 85 ? -6.120 7.418 14.609 1.00 88.88 85 MET A C 1
ATOM 665 O O . MET A 1 85 ? -5.980 7.268 15.821 1.00 88.88 85 MET A O 1
ATOM 669 N N . VAL A 1 86 ? -6.213 8.630 14.047 1.00 87.81 86 VAL A N 1
ATOM 670 C CA . VAL A 1 86 ? -6.110 9.890 14.799 1.00 87.81 86 VAL A CA 1
ATOM 671 C C . VAL A 1 86 ? -7.208 10.010 15.854 1.00 87.81 86 VAL A C 1
ATOM 673 O O . VAL A 1 86 ? -6.893 10.337 16.995 1.00 87.81 86 VAL A O 1
ATOM 676 N N . ILE A 1 87 ? -8.466 9.705 15.512 1.00 86.69 87 ILE A N 1
ATOM 677 C CA . ILE A 1 87 ? -9.595 9.731 16.464 1.00 86.69 87 ILE A CA 1
ATOM 678 C C . ILE A 1 87 ? -9.352 8.777 17.644 1.00 86.69 87 ILE A C 1
ATOM 680 O O . ILE A 1 87 ? -9.707 9.091 18.776 1.00 86.69 87 ILE A O 1
ATOM 684 N N . LYS A 1 88 ? -8.704 7.635 17.395 1.00 83.69 88 LYS A N 1
ATOM 685 C CA . LYS A 1 88 ? -8.336 6.650 18.423 1.00 83.69 88 LYS A CA 1
ATOM 686 C C . LYS A 1 88 ? -7.077 7.018 19.221 1.00 83.69 88 LYS A C 1
ATOM 688 O O . LYS A 1 88 ? -6.711 6.289 20.137 1.00 83.69 88 LYS A O 1
ATOM 693 N N . GLY A 1 89 ? -6.381 8.100 18.865 1.00 80.62 89 GLY A N 1
ATOM 694 C CA . GLY A 1 89 ? -5.086 8.460 19.453 1.00 80.62 89 GLY A CA 1
ATOM 695 C C . GLY A 1 89 ? -3.918 7.562 19.014 1.00 80.62 89 GLY A C 1
ATOM 696 O O . GLY A 1 89 ? -2.851 7.614 19.621 1.00 80.62 89 GLY A O 1
ATOM 697 N N . LEU A 1 90 ? -4.087 6.755 17.961 1.00 74.06 90 LEU A N 1
ATOM 698 C CA . LEU A 1 90 ? -3.089 5.808 17.452 1.00 74.06 90 LEU A CA 1
ATOM 699 C C . LEU A 1 90 ? -2.397 6.368 16.201 1.00 74.06 90 LEU A C 1
ATOM 701 O O . LEU A 1 90 ? -3.039 6.976 15.347 1.00 74.06 90 LEU A O 1
ATO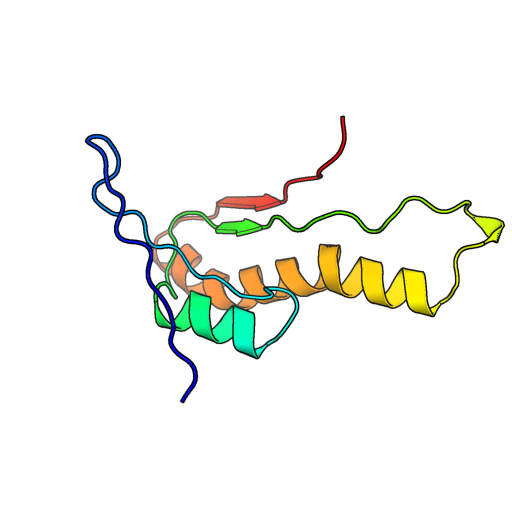M 705 N N . ARG A 1 91 ? -1.072 6.192 16.076 1.00 65.75 91 ARG A N 1
ATOM 706 C CA . ARG A 1 91 ? -0.275 6.805 14.987 1.00 65.75 91 ARG A CA 1
ATOM 707 C C . ARG A 1 91 ? 0.811 5.892 14.399 1.00 65.75 91 ARG A C 1
ATOM 709 O O . ARG A 1 91 ? 1.842 6.379 13.948 1.00 65.75 91 ARG A O 1
ATOM 716 N N . TRP A 1 92 ? 0.598 4.576 14.390 1.00 71.50 92 TRP A N 1
ATOM 717 C CA . TRP A 1 92 ? 1.605 3.614 13.919 1.00 71.50 92 TRP A CA 1
ATOM 718 C C . TRP A 1 92 ? 1.311 3.138 12.492 1.00 71.50 92 TRP A C 1
ATOM 720 O O . TRP A 1 92 ? 0.44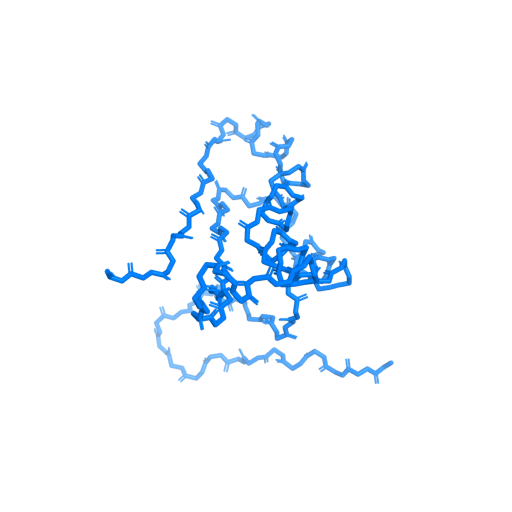1 2.296 12.271 1.00 71.50 92 TRP A O 1
ATOM 730 N N . ALA A 1 93 ? 2.059 3.665 11.520 1.00 69.38 93 ALA A N 1
ATOM 731 C CA . ALA A 1 93 ? 2.107 3.140 10.158 1.00 69.38 93 ALA A CA 1
ATOM 732 C C . ALA A 1 93 ? 3.497 2.552 9.905 1.00 69.38 93 ALA A C 1
ATOM 734 O O . ALA A 1 93 ? 4.496 3.266 9.971 1.00 69.38 93 ALA A O 1
ATOM 735 N N . ILE A 1 94 ? 3.557 1.250 9.625 1.00 76.19 94 ILE A N 1
ATOM 736 C CA . ILE A 1 94 ? 4.817 0.547 9.370 1.00 76.19 94 ILE A CA 1
ATOM 737 C C . ILE A 1 94 ? 4.869 0.215 7.882 1.00 76.19 94 ILE A C 1
ATOM 739 O O . ILE A 1 94 ? 4.035 -0.538 7.374 1.00 76.19 94 ILE A O 1
ATOM 743 N N . LYS A 1 95 ? 5.844 0.786 7.172 1.00 75.06 95 LYS A N 1
ATOM 744 C CA . LYS A 1 95 ? 6.196 0.368 5.813 1.00 75.06 95 LYS A CA 1
ATOM 745 C C . LYS A 1 95 ? 7.368 -0.591 5.919 1.00 75.06 95 LYS A C 1
ATOM 747 O O . LYS A 1 95 ? 8.425 -0.222 6.420 1.00 75.06 95 LYS A O 1
ATOM 752 N N . LEU A 1 96 ? 7.167 -1.814 5.448 1.00 70.75 96 LEU A N 1
ATOM 753 C CA . LEU A 1 96 ? 8.257 -2.770 5.318 1.00 70.75 96 LEU A CA 1
ATOM 754 C C . LEU A 1 96 ? 8.988 -2.521 3.996 1.00 70.75 96 LEU A C 1
ATOM 756 O O . LEU A 1 96 ? 8.357 -2.233 2.973 1.00 70.75 96 LEU A O 1
ATOM 760 N N . HIS A 1 97 ? 10.313 -2.624 4.041 1.00 59.22 97 HIS A N 1
ATOM 761 C CA . HIS A 1 97 ? 11.166 -2.690 2.864 1.00 59.22 97 HIS A CA 1
ATOM 762 C C . HIS A 1 97 ? 11.573 -4.157 2.684 1.00 59.22 97 HIS A C 1
ATOM 764 O O . HIS A 1 97 ? 12.364 -4.661 3.481 1.00 59.22 97 HIS A O 1
ATOM 770 N N . PRO A 1 98 ? 10.994 -4.892 1.724 1.00 54.47 98 PRO A N 1
ATOM 771 C CA . PRO A 1 98 ? 11.352 -6.287 1.529 1.00 54.47 98 PRO A CA 1
ATOM 772 C C . PRO A 1 98 ? 12.667 -6.374 0.750 1.00 54.47 98 PRO A C 1
ATOM 774 O O . PRO A 1 98 ? 12.633 -6.323 -0.469 1.00 54.47 98 PRO A O 1
ATOM 777 N N . TYR A 1 99 ? 13.800 -6.466 1.450 1.00 50.41 99 TYR A N 1
ATOM 778 C CA . TYR A 1 99 ? 15.066 -7.084 1.013 1.00 50.41 99 TYR A CA 1
ATOM 779 C C . TYR A 1 99 ? 15.991 -7.216 2.247 1.00 50.41 99 TYR A C 1
ATOM 781 O O . TYR A 1 99 ? 15.938 -6.326 3.099 1.00 50.41 99 TYR A O 1
ATOM 789 N N . PRO A 1 100 ? 16.776 -8.301 2.398 1.00 51.12 100 PRO A N 1
ATOM 790 C CA . PRO A 1 100 ? 17.960 -8.301 3.260 1.00 51.12 100 PRO A CA 1
ATOM 791 C C . PRO A 1 100 ? 19.067 -7.391 2.711 1.00 51.12 100 PRO A C 1
ATOM 793 O O . PRO A 1 100 ? 19.116 -7.203 1.472 1.00 51.12 100 PRO A O 1
#

Radius of gyration: 16.21 Å; chains: 1; bounding box: 41×35×38 Å

Foldseek 3Di:
DDDQPFPDDDDDDDDPDTDGDADLLDPVRLCVVCVVPQADLEAEDDDDADDDDDPVPDDPVNVVVRCSGQPVSLVVSCVRHVVNNVVVVHDHYHYDDPDD